Protein AF-A0A2U1NAR9-F1 (afdb_monomer_lite)

Secondary structure (DSSP, 8-state):
-HHHHHHHHHHHHHHHHHHHHHHHHHHHHHHHHHHHHHHHHHS--HHHHHHHHHHHHTS-HHHHHHHHHHHHT-TTSBHHHHHHHHHTTSTTHHHHHHHHHHTTSSEE-TTSBEE--HHHHHHHHHHHHHHHHS-HHHHHHHHHHHHHHHHHHGGGSSSSSS---

Organism: Artemisia annua (NCBI:txid35608)

Structure (mmCIF, N/CA/C/O backbone):
data_AF-A0A2U1NAR9-F1
#
_entry.id   AF-A0A2U1NAR9-F1
#
loop_
_atom_site.group_PDB
_atom_site.id
_atom_site.type_symbol
_atom_site.label_atom_id
_atom_site.label_alt_id
_atom_site.label_comp_id
_atom_site.label_asym_id
_atom_site.label_entity_id
_atom_site.label_seq_id
_atom_site.pdbx_PDB_ins_code
_atom_site.Cartn_x
_atom_site.Cartn_y
_atom_site.Cartn_z
_atom_site.occupancy
_atom_site.B_iso_or_equiv
_atom_site.auth_seq_id
_atom_site.auth_comp_id
_atom_site.auth_asym_id
_atom_site.auth_atom_id
_atom_site.pdbx_PDB_model_num
ATOM 1 N N . MET A 1 1 ? -52.586 37.042 33.977 1.00 60.81 1 MET A N 1
ATOM 2 C CA . MET A 1 1 ? -51.431 37.154 33.054 1.00 60.81 1 MET A CA 1
ATOM 3 C C . MET A 1 1 ? -50.244 36.286 33.480 1.00 60.81 1 MET A C 1
ATOM 5 O O . MET A 1 1 ? -49.633 35.684 32.610 1.00 60.81 1 MET A O 1
ATOM 9 N N . GLU A 1 2 ? -49.946 36.134 34.773 1.00 58.62 2 GLU A N 1
ATOM 10 C CA . GLU A 1 2 ? -48.744 35.428 35.276 1.00 58.62 2 GLU A CA 1
ATOM 11 C C . GLU A 1 2 ? -48.665 33.923 34.955 1.00 58.62 2 GLU A C 1
ATOM 13 O O . GLU A 1 2 ? -47.594 33.418 34.624 1.00 58.62 2 GLU A O 1
ATOM 18 N N . LEU A 1 3 ? -49.800 33.212 34.931 1.00 58.91 3 LEU A N 1
ATOM 19 C CA . LEU A 1 3 ? -49.856 31.789 34.549 1.00 58.91 3 LEU A CA 1
ATOM 20 C C . LEU A 1 3 ? -49.337 31.514 33.123 1.00 58.91 3 LEU A C 1
ATOM 22 O O . LEU A 1 3 ? -48.826 30.429 32.850 1.00 58.91 3 LEU A O 1
ATOM 26 N N . SER A 1 4 ? -49.431 32.494 32.215 1.00 70.56 4 SER A N 1
ATOM 27 C CA . SER A 1 4 ? -48.919 32.371 30.844 1.00 70.56 4 SER A CA 1
ATOM 28 C C . SER A 1 4 ? -47.400 32.506 30.769 1.00 70.56 4 SER A C 1
ATOM 30 O O . SER A 1 4 ? -46.798 31.903 29.884 1.00 70.56 4 SER A O 1
ATOM 32 N N . ALA A 1 5 ? -46.787 33.297 31.652 1.00 73.31 5 ALA A N 1
ATOM 33 C CA . ALA A 1 5 ? -45.342 33.511 31.662 1.00 73.31 5 ALA A CA 1
ATOM 34 C C . ALA A 1 5 ? -44.621 32.274 32.213 1.00 73.31 5 ALA A C 1
ATOM 36 O O . ALA A 1 5 ? -43.733 31.740 31.553 1.00 73.31 5 ALA A O 1
ATOM 37 N N . ALA A 1 6 ? -45.109 31.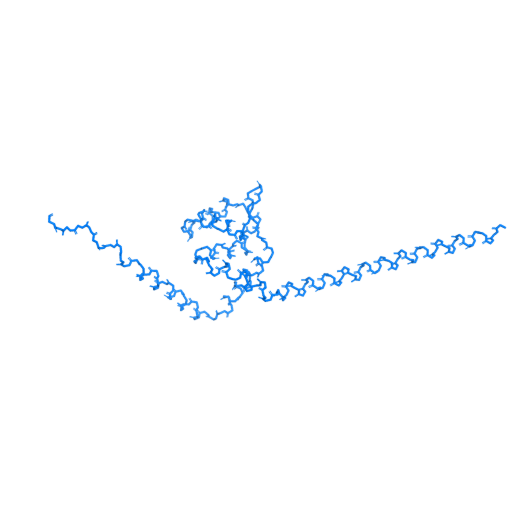734 33.334 1.00 77.06 6 ALA A N 1
ATOM 38 C CA . ALA A 1 6 ? -44.567 30.520 33.942 1.00 77.06 6 ALA A CA 1
ATOM 39 C C . ALA A 1 6 ? -44.681 29.290 33.022 1.00 77.06 6 ALA A C 1
ATOM 41 O O . ALA A 1 6 ? -43.799 28.433 33.011 1.00 77.06 6 ALA A O 1
ATOM 42 N N . LYS A 1 7 ? -45.752 29.197 32.217 1.00 80.75 7 LYS A N 1
ATOM 43 C CA . LYS A 1 7 ? -45.891 28.128 31.216 1.00 80.75 7 LYS A CA 1
ATOM 44 C C . LYS A 1 7 ? -44.852 28.264 30.101 1.00 80.75 7 LYS A C 1
ATOM 46 O O . LYS A 1 7 ? -44.199 27.286 29.763 1.00 80.75 7 LYS A O 1
ATOM 51 N N . LYS A 1 8 ? -44.634 29.487 29.612 1.00 79.88 8 LYS A N 1
ATOM 52 C CA . LYS A 1 8 ? -43.639 29.786 28.572 1.00 79.88 8 LYS A CA 1
ATOM 53 C C . LYS A 1 8 ? -42.210 29.493 29.031 1.00 79.88 8 LYS A C 1
ATOM 55 O O . LYS A 1 8 ? -41.422 28.956 28.262 1.00 79.88 8 LYS A O 1
ATOM 60 N N . GLU A 1 9 ? -41.889 29.810 30.284 1.00 82.44 9 GLU A N 1
ATOM 61 C CA . GLU A 1 9 ? -40.602 29.452 30.882 1.00 82.44 9 GLU A CA 1
ATOM 62 C C . GLU A 1 9 ? -40.447 27.938 30.991 1.00 82.44 9 GLU A C 1
ATOM 64 O O . GLU A 1 9 ? -39.428 27.399 30.567 1.00 82.44 9 GLU A O 1
ATOM 69 N N . ARG A 1 10 ? -41.468 27.232 31.491 1.00 81.25 10 ARG A N 1
ATOM 70 C CA . ARG A 1 10 ? -41.421 25.771 31.621 1.00 81.25 10 ARG A CA 1
ATOM 71 C C . ARG A 1 10 ? -41.226 25.084 30.264 1.00 81.25 10 ARG A C 1
ATOM 73 O O . ARG A 1 10 ? -40.387 24.195 30.159 1.00 81.25 10 ARG A O 1
ATOM 80 N N . ASP A 1 11 ? -41.930 25.540 29.231 1.00 86.12 11 ASP A N 1
ATOM 81 C CA . ASP A 1 11 ? -41.805 25.017 27.866 1.00 86.12 11 ASP A CA 1
ATOM 82 C C . ASP A 1 11 ? -40.408 25.300 27.277 1.00 86.12 11 ASP A C 1
ATOM 84 O O . ASP A 1 11 ? -39.816 24.441 26.624 1.00 86.12 11 ASP A O 1
ATOM 88 N N . PHE A 1 12 ? -39.824 26.469 27.571 1.00 84.19 12 PHE A N 1
ATOM 89 C CA . PHE A 1 12 ? -38.448 26.803 27.190 1.00 84.19 12 PHE A CA 1
ATOM 90 C C . PHE A 1 12 ? -37.404 25.917 27.889 1.00 84.19 12 PHE A C 1
ATOM 92 O O . PHE A 1 12 ? -36.424 25.505 27.266 1.00 84.19 12 PHE A O 1
ATOM 99 N N . TYR A 1 13 ? -37.612 25.592 29.168 1.00 75.50 13 TYR A N 1
ATOM 100 C CA . TYR A 1 13 ? -36.753 24.659 29.902 1.00 75.50 13 TYR A CA 1
ATOM 101 C C . TYR A 1 13 ? -36.859 23.231 29.358 1.00 75.50 13 TYR A C 1
ATOM 103 O O . TYR A 1 13 ? -35.829 22.593 29.148 1.00 75.50 13 TYR A O 1
ATOM 111 N N . LEU A 1 14 ? -38.070 22.747 29.072 1.00 79.88 14 LEU A N 1
ATOM 112 C CA . LEU A 1 14 ? -38.286 21.413 28.501 1.00 79.88 14 LEU A CA 1
ATOM 113 C C . LEU A 1 14 ? -37.628 21.272 27.120 1.00 79.88 14 LEU A C 1
ATOM 115 O O . LEU A 1 14 ? -36.905 20.307 26.888 1.00 79.88 14 LEU A O 1
ATOM 119 N N . ALA A 1 15 ? 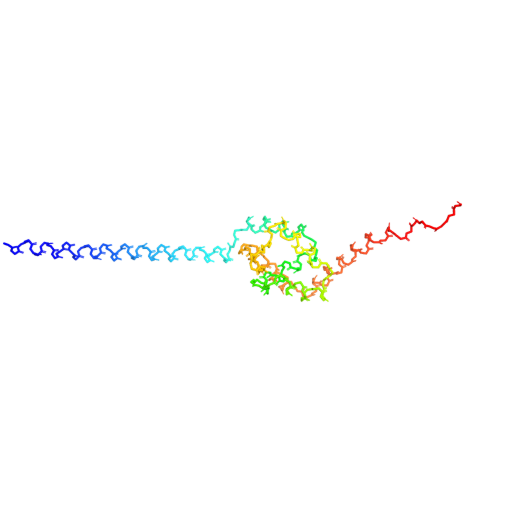-37.753 22.281 26.252 1.00 82.38 15 ALA A N 1
ATOM 120 C CA . ALA A 1 15 ? -37.112 22.274 24.934 1.00 82.38 15 ALA A CA 1
ATOM 121 C C . ALA A 1 15 ? -35.572 22.203 25.004 1.00 82.38 15 ALA A C 1
ATOM 123 O O . ALA A 1 15 ? -34.934 21.561 24.167 1.00 82.38 15 ALA A O 1
ATOM 124 N N . LYS A 1 16 ? -34.957 22.834 26.015 1.00 76.12 16 LYS A N 1
ATOM 125 C CA . LYS A 1 16 ? -33.505 22.746 26.245 1.00 76.12 16 LYS A CA 1
ATOM 126 C C . LYS A 1 16 ? -33.069 21.366 26.728 1.00 76.12 16 LYS A C 1
ATOM 128 O O . LYS A 1 16 ? -32.009 20.895 26.318 1.00 76.12 16 LYS A O 1
ATOM 133 N N . VAL A 1 17 ? -33.863 20.728 27.589 1.00 79.38 17 VAL A N 1
ATOM 134 C CA . VAL A 1 17 ? -33.595 19.362 28.064 1.00 79.38 17 VAL A CA 1
ATOM 135 C C . VAL A 1 17 ? -33.686 18.376 26.900 1.00 79.38 17 VAL A C 1
ATOM 137 O O . VAL A 1 17 ? -32.755 17.595 26.709 1.00 79.38 17 VAL A O 1
ATOM 140 N N . ASP A 1 18 ? -34.714 18.487 26.057 1.00 81.88 18 ASP A N 1
ATOM 141 C CA . ASP A 1 18 ? -34.871 17.645 24.865 1.00 81.88 18 ASP A CA 1
ATOM 142 C C . ASP A 1 18 ? -33.713 17.823 23.871 1.00 81.88 18 ASP A C 1
ATOM 144 O O . ASP A 1 18 ? -33.175 16.839 23.359 1.00 81.88 18 ASP A O 1
ATOM 148 N N . GLN A 1 19 ? -33.255 19.061 23.641 1.00 75.94 19 GLN A N 1
ATOM 149 C CA . GLN A 1 19 ? -32.054 19.319 22.837 1.00 75.94 19 GLN A CA 1
ATOM 150 C C . GLN A 1 19 ? -30.801 18.677 23.439 1.00 75.94 19 GLN A C 1
ATOM 152 O O . GLN A 1 19 ? -30.008 18.075 22.714 1.00 75.94 19 GLN A O 1
ATOM 157 N N . SER A 1 20 ? -30.613 18.789 24.756 1.00 75.12 20 SER A N 1
ATOM 158 C CA . SER A 1 20 ? -29.455 18.214 25.445 1.00 75.12 20 SER A CA 1
ATOM 159 C C . SER A 1 20 ? -29.468 16.680 25.394 1.00 75.12 20 SER A C 1
ATOM 161 O O . SER A 1 20 ? -28.442 16.055 25.125 1.00 75.12 20 SER A O 1
ATOM 163 N N . GLN A 1 21 ? -30.642 16.063 25.538 1.00 79.56 21 GLN A N 1
ATOM 164 C CA . GLN A 1 21 ? -30.823 14.615 25.450 1.00 79.56 21 GLN A CA 1
ATOM 165 C C . GLN A 1 21 ? -30.641 14.086 24.019 1.00 79.56 21 GLN A C 1
ATOM 167 O O . GLN A 1 21 ? -30.027 13.031 23.815 1.00 79.56 21 GLN A O 1
ATOM 172 N N . ALA A 1 22 ? -31.092 14.843 23.014 1.00 75.06 22 ALA A N 1
ATOM 173 C CA . ALA A 1 22 ? -30.830 14.546 21.609 1.00 75.06 22 ALA A CA 1
ATOM 174 C C . ALA A 1 22 ? -29.328 14.618 21.279 1.00 75.06 22 ALA A C 1
ATOM 176 O O . ALA A 1 22 ? -28.814 13.724 20.606 1.00 75.06 22 ALA A O 1
ATOM 177 N N . LEU A 1 23 ? -28.613 15.626 21.795 1.00 70.12 23 LEU A N 1
ATOM 178 C CA . LEU A 1 23 ? -27.157 15.755 21.644 1.00 70.12 23 LEU A CA 1
ATOM 179 C C . LEU A 1 23 ? -26.407 14.582 22.293 1.00 70.12 23 LEU A C 1
ATOM 181 O O . LEU A 1 23 ? -25.539 13.990 21.653 1.00 70.12 23 LEU A O 1
ATOM 185 N N . CYS A 1 24 ? -26.787 14.185 23.510 1.00 71.69 24 CYS A N 1
ATOM 186 C CA . CYS A 1 24 ? -26.190 13.038 24.205 1.00 71.69 24 CYS A CA 1
ATOM 187 C C . CYS A 1 24 ? -26.380 11.725 23.412 1.00 71.69 24 CYS A C 1
ATOM 189 O O . CYS A 1 24 ? -25.453 10.936 23.240 1.00 71.69 24 CYS A O 1
ATOM 191 N N . SER A 1 25 ? -27.561 11.544 22.810 1.00 74.62 25 SER A N 1
ATOM 192 C CA . SER A 1 25 ? -27.891 10.374 21.976 1.00 74.62 25 SER A CA 1
ATOM 193 C C . SER A 1 25 ? -27.156 10.340 20.624 1.00 74.62 25 SER A C 1
ATOM 195 O O . SER A 1 25 ? -27.084 9.292 19.968 1.00 74.62 25 SER A O 1
ATOM 197 N N . ILE A 1 26 ? -26.668 11.486 20.141 1.00 72.25 26 ILE A N 1
ATOM 198 C CA . ILE A 1 26 ? -25.822 11.576 18.941 1.00 72.25 26 ILE A CA 1
ATOM 199 C C . ILE A 1 26 ? -24.376 11.222 19.306 1.00 72.25 26 ILE A C 1
ATOM 201 O O . ILE A 1 26 ? -23.764 10.425 18.596 1.00 72.25 26 ILE A O 1
ATOM 205 N N . ASP A 1 27 ? -23.877 11.729 20.434 1.00 76.31 27 ASP A N 1
ATOM 206 C CA . ASP A 1 27 ? -22.530 11.446 20.946 1.00 76.31 27 ASP A CA 1
ATOM 207 C C . ASP A 1 27 ? -22.336 9.952 21.267 1.00 76.31 27 ASP A C 1
ATOM 209 O O . ASP A 1 27 ? -21.355 9.343 20.842 1.00 76.31 27 ASP A O 1
ATOM 213 N N . GLU A 1 28 ? -23.315 9.298 21.902 1.00 78.19 28 GLU A N 1
ATOM 214 C CA . GLU A 1 28 ? -23.269 7.846 22.143 1.00 78.19 28 GLU A CA 1
ATOM 215 C C . GLU A 1 28 ? -23.252 7.025 20.847 1.00 78.19 28 GLU A C 1
ATOM 217 O O . GLU A 1 28 ? -22.512 6.043 20.728 1.00 78.19 28 GLU A O 1
ATOM 222 N N . ARG A 1 29 ? -24.034 7.432 19.839 1.00 76.81 29 ARG A N 1
ATOM 223 C CA . ARG A 1 29 ? -24.015 6.777 18.525 1.00 76.81 29 ARG A CA 1
ATOM 224 C C . ARG A 1 29 ? -22.674 6.974 17.835 1.00 76.81 29 ARG A C 1
ATOM 226 O O . ARG A 1 29 ? -22.134 5.999 17.321 1.00 76.81 29 ARG A O 1
ATOM 233 N N . GLN A 1 30 ? -22.124 8.186 17.840 1.00 79.38 30 GLN A N 1
ATOM 234 C CA . GLN A 1 30 ? -20.800 8.456 17.279 1.00 79.38 30 GLN A CA 1
ATOM 235 C C . GLN A 1 30 ? -19.724 7.617 17.969 1.00 79.38 30 GLN A C 1
ATOM 237 O O . GLN A 1 30 ? -18.962 6.940 17.284 1.00 79.38 30 GLN A O 1
ATOM 242 N N . LYS A 1 31 ? -19.719 7.562 19.304 1.00 83.06 31 LYS A N 1
ATOM 243 C CA . LYS A 1 31 ? -18.803 6.712 20.080 1.00 83.06 31 LYS A CA 1
ATOM 244 C C . LYS A 1 31 ? -18.929 5.236 19.713 1.00 83.06 31 LYS A C 1
ATOM 246 O O . LYS A 1 31 ? -17.915 4.568 19.518 1.00 83.06 31 LYS A O 1
ATOM 251 N N . LYS A 1 32 ? -20.156 4.729 19.551 1.00 83.44 32 LYS A N 1
ATOM 252 C CA . LYS A 1 32 ? -20.401 3.346 19.119 1.00 83.44 32 LYS A CA 1
ATOM 253 C C . LYS A 1 32 ? -19.867 3.084 17.709 1.00 83.44 32 LYS A C 1
ATOM 255 O O . LYS A 1 32 ? -19.207 2.073 17.500 1.00 83.44 32 LYS A O 1
ATOM 260 N N . TRP A 1 33 ? -20.102 3.991 16.761 1.00 80.81 33 TRP A N 1
ATOM 261 C CA . TRP A 1 33 ? -19.580 3.873 15.394 1.00 80.81 33 TRP A CA 1
ATOM 262 C C . TRP A 1 33 ? -18.052 3.933 15.339 1.00 80.81 33 TRP A C 1
ATOM 264 O O . TRP A 1 33 ? -17.450 3.151 14.611 1.00 80.81 33 TRP A O 1
ATOM 274 N N . VAL A 1 34 ? -17.425 4.809 16.128 1.00 76.81 34 VAL A N 1
ATOM 275 C CA . VAL A 1 34 ? -15.961 4.893 16.244 1.00 76.81 34 VAL A CA 1
ATOM 276 C C . VAL A 1 34 ? -15.394 3.598 16.825 1.00 76.81 34 VAL A C 1
ATOM 278 O O . VAL A 1 34 ? -14.483 3.022 16.240 1.00 76.81 34 VAL A O 1
ATOM 281 N N . SER A 1 35 ? -15.982 3.084 17.908 1.00 76.06 35 SER A N 1
ATOM 282 C CA . SER A 1 35 ? -15.552 1.820 18.515 1.00 76.06 35 SER A CA 1
ATOM 283 C C . SER A 1 35 ? -15.689 0.637 17.554 1.00 76.06 35 SER A C 1
ATOM 285 O O . SER A 1 35 ? -14.813 -0.227 17.515 1.00 76.06 35 SER A O 1
ATOM 287 N N . GLU A 1 36 ? -16.755 0.601 16.754 1.00 75.19 36 GLU A N 1
ATOM 288 C CA . GLU A 1 36 ? -16.975 -0.476 15.791 1.00 75.19 36 GLU A CA 1
ATOM 289 C C . GLU A 1 36 ? -16.052 -0.364 14.572 1.00 75.19 36 GLU A C 1
ATOM 291 O O . GLU A 1 36 ? -15.555 -1.377 14.077 1.00 75.19 36 GLU A O 1
ATOM 296 N N . LEU A 1 37 ? -15.743 0.861 14.137 1.00 71.62 37 LEU A N 1
ATOM 297 C CA . LEU A 1 37 ? -14.718 1.126 13.132 1.00 71.62 37 LEU A CA 1
ATOM 298 C C . LEU A 1 37 ? -13.334 0.689 13.625 1.00 71.62 37 LEU A C 1
ATOM 300 O O . LEU A 1 37 ? -12.599 0.049 12.877 1.00 71.62 37 LEU A O 1
ATOM 304 N N . ASP A 1 38 ? -12.986 0.976 14.878 1.00 69.38 38 ASP A N 1
ATOM 305 C CA . ASP A 1 38 ? -11.719 0.545 15.471 1.00 69.38 38 ASP A CA 1
ATOM 306 C C . ASP A 1 38 ? -11.656 -0.978 15.624 1.00 69.38 38 ASP A C 1
ATOM 308 O O . ASP A 1 38 ? -10.619 -1.583 15.340 1.00 69.38 38 ASP A O 1
ATOM 312 N N . ARG A 1 39 ? -12.778 -1.635 15.953 1.00 72.00 39 ARG A N 1
ATOM 313 C CA . ARG A 1 39 ? -12.864 -3.102 15.944 1.00 72.00 39 ARG A CA 1
ATOM 314 C C . ARG A 1 39 ? -12.625 -3.673 14.547 1.00 72.00 39 ARG A C 1
ATOM 316 O O . ARG A 1 39 ? -11.912 -4.665 14.429 1.00 72.00 39 ARG A O 1
ATOM 323 N N . LEU A 1 40 ? -13.186 -3.055 13.506 1.00 65.62 40 LEU A N 1
ATOM 324 C CA . LEU A 1 40 ? -12.984 -3.454 12.107 1.00 65.62 40 LEU A CA 1
ATOM 325 C C . LEU A 1 40 ? -11.570 -3.146 11.595 1.00 65.62 40 LEU A C 1
ATOM 327 O O . LEU A 1 40 ? -11.057 -3.890 10.768 1.00 65.62 40 LEU A O 1
ATOM 331 N N . LYS A 1 41 ? -10.917 -2.087 12.081 1.00 62.59 41 LYS A N 1
ATOM 332 C CA . LYS A 1 41 ? -9.499 -1.814 11.793 1.00 62.59 41 LYS A CA 1
ATOM 333 C C . LYS A 1 41 ? -8.580 -2.834 12.461 1.00 62.59 41 LYS A C 1
ATOM 335 O O . LYS A 1 41 ? -7.561 -3.201 11.885 1.00 62.59 41 LYS A O 1
ATOM 340 N N . LEU A 1 42 ? -8.936 -3.280 13.668 1.00 61.34 42 LEU A N 1
ATOM 341 C CA . LEU A 1 42 ? -8.175 -4.274 14.423 1.00 61.34 42 LEU A CA 1
ATOM 342 C C . LEU A 1 42 ? -8.380 -5.693 13.874 1.00 61.34 42 LEU A C 1
ATOM 344 O O . LEU A 1 42 ? -7.423 -6.453 13.766 1.00 61.34 42 LEU A O 1
ATOM 348 N N . HIS A 1 43 ? -9.616 -6.026 13.502 1.00 61.97 43 HIS A N 1
ATOM 349 C CA . HIS A 1 43 ? -10.012 -7.304 12.916 1.00 61.97 43 HIS A CA 1
ATOM 350 C C . HIS A 1 43 ? -10.722 -7.049 11.583 1.00 61.97 43 HIS A C 1
ATOM 352 O O . HIS A 1 43 ? -11.954 -7.152 11.502 1.00 61.97 43 HIS A O 1
ATOM 358 N N . PRO A 1 44 ? -9.972 -6.671 10.533 1.00 65.31 44 PRO A N 1
ATOM 359 C CA . PRO A 1 44 ? -10.556 -6.523 9.214 1.00 65.31 44 PRO A CA 1
ATOM 360 C C . PRO A 1 44 ? -11.165 -7.858 8.802 1.00 65.31 44 PRO A C 1
ATOM 362 O O . PRO A 1 44 ? -10.571 -8.913 9.011 1.00 65.31 44 PRO A O 1
ATOM 365 N N . ASN A 1 45 ? -12.377 -7.804 8.251 1.00 71.38 45 ASN A N 1
ATOM 366 C CA . ASN A 1 45 ? -13.132 -8.994 7.876 1.00 71.38 45 ASN A CA 1
ATOM 367 C C . ASN A 1 45 ? -12.254 -9.929 7.032 1.00 71.38 45 ASN A C 1
ATOM 369 O O . ASN A 1 45 ? -11.830 -9.559 5.934 1.00 71.38 45 ASN A O 1
ATOM 373 N N . GLU A 1 46 ? -12.004 -11.135 7.542 1.00 72.50 46 GLU A N 1
ATOM 374 C CA . GLU A 1 46 ? -11.094 -12.107 6.930 1.00 72.50 46 GLU A CA 1
ATOM 375 C C . GLU A 1 46 ? -11.467 -12.423 5.479 1.00 72.50 46 GLU A C 1
ATOM 377 O O . GLU A 1 46 ? -10.585 -12.638 4.654 1.00 72.50 46 GLU A O 1
ATOM 382 N N . LYS A 1 47 ? -12.761 -12.371 5.131 1.00 75.94 47 LYS A N 1
ATOM 383 C CA . LYS A 1 47 ? -13.233 -12.569 3.752 1.00 75.94 47 LYS A CA 1
ATOM 384 C C . LYS A 1 47 ? -12.814 -11.438 2.815 1.00 75.94 47 LYS A C 1
ATOM 386 O O . LYS A 1 47 ? -12.551 -11.673 1.645 1.00 75.94 47 LYS A O 1
ATOM 391 N N . ILE A 1 48 ? -12.780 -10.202 3.308 1.00 77.81 48 ILE A N 1
ATOM 392 C CA . ILE A 1 48 ? -12.346 -9.047 2.509 1.00 77.81 48 ILE A CA 1
ATOM 393 C C . ILE A 1 48 ? -10.829 -9.101 2.344 1.00 77.81 48 ILE A C 1
ATOM 395 O O . ILE A 1 48 ? -10.319 -8.915 1.243 1.00 77.81 48 ILE A O 1
ATOM 399 N N . GLN A 1 49 ? -10.115 -9.418 3.424 1.00 77.88 49 GLN A N 1
ATOM 400 C CA . GLN A 1 49 ? -8.666 -9.587 3.392 1.00 77.88 49 GLN A CA 1
ATOM 401 C C . GLN A 1 49 ? -8.242 -10.730 2.465 1.00 77.88 49 GLN A C 1
ATOM 403 O O . GLN A 1 49 ? -7.293 -10.564 1.710 1.00 77.88 49 GLN A O 1
ATOM 408 N N . SER A 1 50 ? -8.961 -11.856 2.451 1.00 79.75 50 SER A N 1
ATOM 409 C CA . SER A 1 50 ? -8.640 -12.975 1.561 1.00 79.75 50 SER A CA 1
ATOM 410 C C . SER A 1 50 ? -8.838 -12.626 0.086 1.00 79.75 50 SER A C 1
ATOM 412 O O . SER A 1 50 ? -7.982 -12.952 -0.730 1.00 79.75 50 SER A O 1
ATOM 414 N N . VAL A 1 51 ? -9.907 -11.902 -0.262 1.00 85.19 51 VAL A N 1
ATOM 415 C CA . VAL A 1 51 ? -10.131 -11.432 -1.639 1.00 85.19 51 VAL A CA 1
ATOM 416 C C . VAL A 1 51 ? -9.054 -10.436 -2.069 1.00 85.19 51 VAL A C 1
ATOM 418 O O . VAL A 1 51 ? -8.530 -10.544 -3.174 1.00 85.19 51 VAL A O 1
ATOM 421 N N . LEU A 1 52 ? -8.679 -9.493 -1.201 1.00 85.38 52 LEU A N 1
ATOM 422 C CA . LEU A 1 52 ? -7.599 -8.548 -1.499 1.00 85.38 52 LEU A CA 1
ATOM 423 C C . LEU A 1 52 ? -6.244 -9.259 -1.630 1.00 85.38 52 LEU A C 1
ATOM 425 O O . LEU A 1 52 ? -5.452 -8.909 -2.506 1.00 85.38 52 LEU A O 1
ATOM 429 N N . ARG A 1 53 ? -6.004 -10.297 -0.818 1.00 86.06 53 ARG A N 1
ATOM 430 C CA . ARG A 1 53 ? -4.781 -11.104 -0.871 1.00 86.06 53 ARG A CA 1
ATOM 431 C C . ARG A 1 53 ? -4.646 -11.842 -2.199 1.00 86.06 53 ARG A C 1
ATOM 433 O O . ARG A 1 53 ? -3.550 -11.872 -2.734 1.00 86.06 53 ARG A O 1
ATOM 440 N N . LEU A 1 54 ? -5.738 -12.315 -2.806 1.00 86.94 54 LEU A N 1
ATOM 441 C CA . LEU A 1 54 ? -5.692 -12.895 -4.158 1.00 86.94 54 LEU A CA 1
ATOM 442 C C . LEU A 1 54 ? -5.179 -11.895 -5.205 1.00 86.94 54 LEU A C 1
ATOM 444 O O . LEU A 1 54 ? -4.394 -12.260 -6.079 1.00 86.94 54 LEU A O 1
ATOM 448 N N . SER A 1 55 ? -5.586 -10.626 -5.108 1.00 86.69 55 SER A N 1
ATOM 449 C CA . SER A 1 55 ? -5.086 -9.570 -5.997 1.00 86.69 55 SER A CA 1
ATOM 450 C C . SER A 1 55 ? -3.596 -9.294 -5.790 1.00 86.69 55 SER A C 1
ATOM 452 O O . SER A 1 55 ? -2.910 -8.956 -6.753 1.00 86.69 55 SER A O 1
ATOM 454 N N . TYR A 1 56 ? -3.101 -9.455 -4.560 1.00 88.81 56 TYR A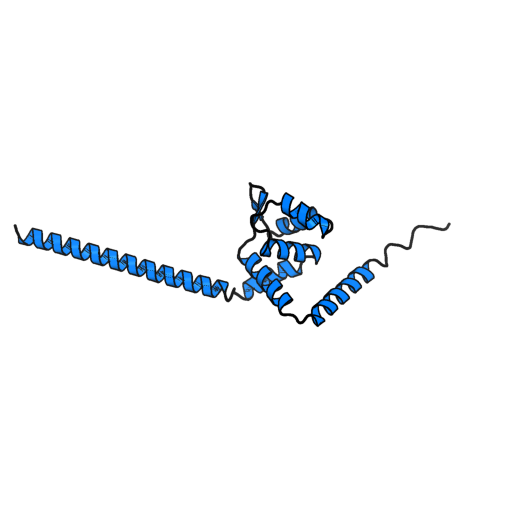 N 1
ATOM 455 C CA . TYR A 1 56 ? -1.683 -9.342 -4.216 1.00 88.81 56 TYR A CA 1
ATOM 456 C C . TYR A 1 56 ? -0.863 -10.557 -4.672 1.00 88.81 56 TYR A C 1
ATOM 458 O O . TYR A 1 56 ? 0.201 -10.394 -5.264 1.00 88.81 56 TYR A O 1
ATOM 466 N N . ASP A 1 57 ? -1.366 -11.771 -4.461 1.00 87.75 57 ASP A N 1
ATOM 467 C CA . ASP A 1 57 ? -0.699 -13.018 -4.849 1.00 87.75 57 ASP A CA 1
ATOM 468 C C . ASP A 1 57 ? -0.594 -13.156 -6.380 1.00 87.75 57 ASP A C 1
ATOM 470 O O . ASP A 1 57 ? 0.304 -13.820 -6.890 1.00 87.75 57 ASP A O 1
ATOM 474 N N . ALA A 1 58 ? -1.476 -12.485 -7.129 1.00 89.31 58 ALA A N 1
ATOM 475 C CA . ALA A 1 58 ? -1.420 -12.396 -8.588 1.00 89.31 58 ALA A CA 1
ATOM 476 C C . ALA A 1 58 ? -0.357 -11.412 -9.127 1.00 89.31 58 ALA A C 1
ATOM 478 O O . ALA A 1 58 ? -0.206 -11.287 -10.347 1.00 89.31 58 ALA A O 1
ATOM 479 N N . LEU A 1 59 ? 0.332 -10.666 -8.259 1.00 89.56 59 LEU A N 1
ATOM 480 C CA . LEU A 1 59 ? 1.429 -9.773 -8.637 1.00 89.56 59 LEU A CA 1
ATOM 481 C C . LEU A 1 59 ? 2.757 -10.532 -8.701 1.00 89.56 59 LEU A C 1
ATOM 483 O O . LEU A 1 59 ? 2.974 -11.511 -7.993 1.00 89.56 59 LEU A O 1
ATOM 487 N N . ASN A 1 60 ? 3.689 -10.038 -9.518 1.00 86.88 60 ASN A N 1
ATOM 488 C CA . ASN A 1 60 ? 5.062 -10.540 -9.477 1.00 86.88 60 ASN A CA 1
ATOM 489 C C . ASN A 1 60 ? 5.813 -10.002 -8.241 1.00 86.88 60 ASN A C 1
ATOM 491 O O . ASN A 1 60 ? 5.421 -8.996 -7.652 1.00 86.88 60 ASN A O 1
ATOM 495 N N . LEU A 1 61 ? 6.936 -10.629 -7.881 1.00 84.31 61 LEU A N 1
ATOM 496 C CA . LEU A 1 61 ? 7.724 -10.253 -6.695 1.00 84.31 61 LEU A CA 1
ATOM 497 C C . LEU A 1 61 ? 8.139 -8.771 -6.676 1.00 84.31 61 LEU A C 1
ATOM 499 O O . LEU A 1 61 ? 8.143 -8.139 -5.624 1.00 84.31 61 LEU A O 1
ATOM 503 N N . HIS A 1 62 ? 8.464 -8.192 -7.834 1.00 84.00 62 HIS A N 1
ATOM 504 C CA . HIS A 1 62 ? 8.851 -6.782 -7.921 1.00 84.00 62 HIS A CA 1
ATOM 505 C C . HIS A 1 62 ? 7.663 -5.845 -7.659 1.00 84.00 62 HIS A C 1
ATOM 507 O O . HIS A 1 62 ? 7.796 -4.875 -6.919 1.00 84.00 62 HIS A O 1
ATOM 513 N N . GLN A 1 63 ? 6.492 -6.150 -8.217 1.00 87.88 63 GLN A N 1
ATOM 514 C CA . GLN A 1 63 ? 5.242 -5.418 -8.004 1.00 87.88 63 GLN A CA 1
ATOM 515 C C . GLN A 1 63 ? 4.764 -5.537 -6.560 1.00 87.88 63 GLN A C 1
ATOM 517 O O . GLN A 1 63 ? 4.311 -4.548 -5.990 1.00 87.88 63 GLN A O 1
ATOM 522 N N . GLN A 1 64 ? 4.896 -6.725 -5.963 1.00 89.62 64 GLN A N 1
ATOM 523 C CA . GLN A 1 64 ? 4.596 -6.960 -4.554 1.00 89.62 64 GLN A CA 1
ATOM 524 C C . GLN A 1 64 ? 5.457 -6.068 -3.661 1.00 89.62 64 GLN A C 1
ATOM 526 O O . GLN A 1 64 ? 4.908 -5.337 -2.842 1.00 89.62 64 GLN A O 1
ATOM 531 N N . ASN A 1 65 ? 6.776 -6.057 -3.869 1.00 86.31 65 ASN A N 1
ATOM 532 C CA . ASN A 1 65 ? 7.687 -5.210 -3.097 1.00 86.31 65 ASN A CA 1
ATOM 533 C C . ASN A 1 65 ? 7.345 -3.720 -3.248 1.00 86.31 65 ASN A C 1
ATOM 535 O O . ASN A 1 65 ? 7.189 -3.032 -2.245 1.00 86.31 65 ASN A O 1
ATOM 539 N N . ILE A 1 66 ? 7.119 -3.245 -4.481 1.00 88.19 66 ILE A N 1
ATOM 540 C CA . ILE A 1 66 ? 6.735 -1.846 -4.738 1.00 88.19 66 ILE A CA 1
ATOM 541 C C . ILE A 1 66 ? 5.426 -1.493 -4.018 1.00 88.19 66 ILE A C 1
ATOM 543 O O . ILE A 1 66 ? 5.324 -0.424 -3.420 1.00 88.19 66 ILE A O 1
ATOM 547 N N . LEU A 1 67 ? 4.425 -2.378 -4.037 1.00 90.38 67 LEU A N 1
ATOM 548 C CA . LEU A 1 67 ? 3.165 -2.144 -3.332 1.00 90.38 67 LEU A CA 1
ATOM 549 C C . LEU A 1 67 ? 3.382 -2.020 -1.817 1.00 90.38 67 LEU A C 1
ATOM 551 O O . LEU A 1 67 ? 2.809 -1.125 -1.194 1.00 90.38 67 LEU A O 1
ATOM 555 N N . LEU A 1 68 ? 4.202 -2.896 -1.228 1.00 89.62 68 LEU A N 1
ATOM 556 C CA . LEU A 1 68 ? 4.513 -2.863 0.203 1.00 89.62 68 LEU A CA 1
ATOM 557 C C . LEU A 1 68 ? 5.275 -1.586 0.590 1.00 89.62 68 LEU A C 1
ATOM 559 O O . LEU A 1 68 ? 4.922 -0.951 1.588 1.00 89.62 68 LEU A O 1
ATOM 563 N N . ASP A 1 69 ? 6.254 -1.175 -0.218 1.00 87.06 69 ASP A N 1
ATOM 564 C CA . ASP A 1 69 ? 7.023 0.058 -0.018 1.00 87.06 69 ASP A CA 1
ATOM 565 C C . ASP A 1 69 ? 6.115 1.295 -0.082 1.00 87.06 69 ASP A C 1
ATOM 567 O O . ASP A 1 69 ? 6.164 2.160 0.799 1.00 87.06 69 ASP A O 1
ATOM 571 N N . ILE A 1 70 ? 5.215 1.354 -1.072 1.00 88.31 70 ILE A N 1
ATOM 572 C CA . ILE A 1 70 ? 4.234 2.440 -1.194 1.00 88.31 70 ILE A CA 1
ATOM 573 C C . ILE A 1 70 ? 3.295 2.455 0.011 1.00 88.31 70 ILE A C 1
ATOM 575 O O . ILE A 1 70 ? 3.107 3.507 0.615 1.00 88.31 70 ILE A O 1
ATOM 579 N N . ALA A 1 71 ? 2.739 1.305 0.400 1.00 88.56 71 ALA A N 1
ATOM 580 C CA . ALA A 1 71 ? 1.788 1.209 1.508 1.00 88.56 71 ALA A CA 1
ATOM 581 C C . ALA A 1 71 ? 2.372 1.672 2.854 1.00 88.56 71 ALA A C 1
ATOM 583 O O . ALA A 1 71 ? 1.637 2.174 3.720 1.00 88.56 71 ALA A O 1
ATOM 584 N N . CYS A 1 72 ? 3.679 1.465 3.040 1.00 83.62 72 CYS A N 1
ATOM 585 C CA . CYS A 1 72 ? 4.376 1.740 4.290 1.00 83.62 72 CYS A CA 1
ATOM 586 C C . CYS A 1 72 ? 4.971 3.146 4.356 1.00 83.62 72 CYS A C 1
ATOM 588 O O . CYS A 1 72 ? 4.852 3.780 5.406 1.00 83.62 72 CYS A O 1
ATOM 590 N N . VAL A 1 73 ? 5.613 3.608 3.279 1.00 83.81 73 VAL A N 1
ATOM 591 C CA . VAL A 1 73 ? 6.498 4.784 3.309 1.00 83.81 73 VAL A CA 1
ATOM 592 C C . VAL A 1 73 ? 6.036 5.890 2.367 1.00 83.81 73 VAL A C 1
ATOM 594 O O . VAL A 1 73 ? 6.061 7.050 2.757 1.00 83.81 73 VAL A O 1
ATOM 597 N N . PHE A 1 74 ? 5.591 5.554 1.155 1.00 84.69 74 PHE A N 1
ATOM 598 C CA . PHE A 1 74 ? 5.429 6.543 0.080 1.00 84.69 74 PHE A CA 1
ATOM 599 C C . PHE A 1 74 ? 3.986 7.009 -0.177 1.00 84.69 74 PHE A C 1
ATOM 601 O O . PHE A 1 74 ? 3.686 7.542 -1.246 1.00 84.69 74 PHE A O 1
ATOM 608 N N . ILE A 1 75 ? 3.063 6.822 0.770 1.00 88.44 75 ILE A N 1
ATOM 609 C CA . ILE A 1 75 ? 1.707 7.376 0.628 1.00 88.44 75 ILE A CA 1
ATOM 610 C C . ILE A 1 75 ? 1.754 8.900 0.729 1.00 88.44 75 ILE A C 1
ATOM 612 O O . ILE A 1 75 ? 2.273 9.444 1.697 1.00 88.44 75 ILE A O 1
ATOM 616 N N . GLY A 1 76 ? 1.146 9.578 -0.245 1.00 87.12 76 GLY A N 1
ATOM 617 C CA . GLY A 1 76 ? 1.114 11.036 -0.344 1.00 87.12 76 GLY A CA 1
ATOM 618 C C . GLY A 1 76 ? 2.324 11.633 -1.061 1.00 87.12 76 GLY A C 1
ATOM 619 O O . GLY A 1 76 ? 2.297 12.812 -1.405 1.00 87.12 76 GLY A O 1
ATOM 620 N N . GLU A 1 77 ? 3.345 10.826 -1.348 1.00 91.25 77 GLU A N 1
ATOM 621 C CA . GLU A 1 77 ? 4.544 11.272 -2.050 1.00 91.25 77 GLU A CA 1
ATOM 622 C C . GLU A 1 77 ? 4.308 11.412 -3.553 1.00 91.25 77 GLU A C 1
ATOM 624 O O . GLU A 1 77 ? 3.437 10.762 -4.142 1.00 91.25 77 GLU A O 1
ATOM 629 N N . ASN A 1 78 ? 5.101 12.272 -4.193 1.00 91.56 78 ASN A N 1
ATOM 630 C CA . ASN A 1 78 ? 5.036 12.467 -5.636 1.00 91.56 78 ASN A CA 1
ATOM 631 C C . ASN A 1 78 ? 5.515 11.207 -6.380 1.00 91.56 78 ASN A C 1
ATOM 633 O O . ASN A 1 78 ? 6.573 10.657 -6.081 1.00 91.56 78 ASN A O 1
ATOM 637 N N . ARG A 1 79 ? 4.757 10.778 -7.390 1.00 89.69 79 ARG A N 1
ATOM 638 C CA . ARG A 1 79 ? 5.054 9.601 -8.215 1.00 89.69 79 ARG A CA 1
ATOM 639 C C . ARG A 1 79 ? 6.482 9.593 -8.764 1.00 89.69 79 ARG A C 1
ATOM 641 O O . ARG A 1 79 ? 7.160 8.576 -8.656 1.00 89.69 79 ARG A O 1
ATOM 648 N N . ASP A 1 80 ? 6.929 10.692 -9.362 1.00 89.44 80 ASP A N 1
ATOM 649 C CA . ASP A 1 80 ? 8.223 10.742 -10.049 1.00 89.44 80 ASP A CA 1
ATOM 650 C C . ASP A 1 80 ? 9.380 10.718 -9.043 1.00 89.44 80 ASP A C 1
ATOM 652 O O . ASP A 1 80 ? 10.406 10.082 -9.287 1.00 89.44 80 ASP A O 1
ATOM 656 N N . PHE A 1 81 ? 9.175 11.311 -7.861 1.00 88.50 81 PHE A N 1
ATOM 657 C CA . PHE A 1 81 ? 10.090 11.165 -6.730 1.00 88.50 81 PHE A CA 1
ATOM 658 C C . PHE A 1 81 ? 10.217 9.698 -6.301 1.00 88.50 81 PHE A C 1
ATOM 660 O O . PHE A 1 81 ? 11.326 9.174 -6.208 1.00 88.50 81 PHE A O 1
ATOM 667 N N . VAL A 1 82 ? 9.097 8.999 -6.119 1.00 86.88 82 VAL A N 1
ATOM 668 C CA . VAL A 1 82 ? 9.105 7.581 -5.726 1.00 86.88 82 VAL A CA 1
ATOM 669 C C . VAL A 1 82 ? 9.768 6.707 -6.789 1.00 86.88 82 VAL A C 1
ATOM 671 O O . VAL A 1 82 ? 10.551 5.823 -6.443 1.00 86.88 82 VAL A O 1
ATOM 674 N N . ILE A 1 83 ? 9.527 6.981 -8.075 1.00 87.06 83 ILE A N 1
ATOM 675 C CA . ILE A 1 83 ? 10.227 6.302 -9.171 1.00 87.06 83 ILE A CA 1
ATOM 676 C C . ILE A 1 83 ? 11.731 6.526 -9.043 1.00 87.06 83 ILE A C 1
ATOM 678 O O . ILE A 1 83 ? 12.463 5.547 -9.014 1.00 87.06 83 ILE A O 1
ATOM 682 N N . SER A 1 84 ? 12.195 7.769 -8.879 1.00 86.56 84 SER A N 1
ATOM 683 C CA . SER A 1 84 ? 13.633 8.065 -8.768 1.00 86.56 84 SER A CA 1
ATOM 684 C C . SER A 1 84 ? 14.327 7.352 -7.601 1.00 86.56 84 SER A C 1
ATOM 686 O O . SER A 1 84 ? 15.479 6.943 -7.728 1.00 86.56 84 SER A O 1
ATOM 688 N N . ILE A 1 85 ? 13.626 7.162 -6.479 1.00 84.50 85 ILE A N 1
ATOM 689 C CA . ILE A 1 85 ? 14.161 6.465 -5.306 1.00 84.50 85 ILE A CA 1
ATOM 690 C C . ILE A 1 85 ? 14.217 4.954 -5.552 1.00 84.50 85 ILE A C 1
ATOM 692 O O . ILE A 1 85 ? 15.199 4.301 -5.200 1.00 84.50 85 ILE A O 1
ATOM 696 N N . LEU A 1 86 ? 13.169 4.390 -6.157 1.00 79.75 86 LEU A N 1
ATOM 697 C CA . LEU A 1 86 ? 13.054 2.949 -6.372 1.00 79.75 86 LEU A CA 1
ATOM 698 C C . LEU A 1 86 ? 13.837 2.454 -7.597 1.00 79.75 86 LEU A C 1
ATOM 700 O O . LEU A 1 86 ? 14.211 1.283 -7.621 1.00 79.75 86 LEU A O 1
ATOM 704 N N . ASP A 1 87 ? 14.111 3.308 -8.587 1.00 75.50 87 ASP A N 1
ATOM 705 C CA . ASP A 1 87 ? 14.838 2.952 -9.820 1.00 75.50 87 ASP A CA 1
ATOM 706 C C . ASP A 1 87 ? 16.282 2.508 -9.526 1.00 75.50 87 ASP A C 1
ATOM 708 O O . ASP A 1 87 ? 16.833 1.648 -10.208 1.00 75.50 87 ASP A O 1
ATOM 712 N N . GLY A 1 88 ? 16.872 3.001 -8.428 1.00 65.75 88 GLY A N 1
ATOM 713 C CA . GLY A 1 88 ? 18.176 2.538 -7.942 1.00 65.75 88 GLY A CA 1
ATOM 714 C C . GLY A 1 88 ? 18.186 1.100 -7.401 1.00 65.75 88 GLY A C 1
ATOM 715 O O . GLY A 1 88 ? 19.256 0.505 -7.278 1.00 65.75 88 GLY A O 1
ATOM 716 N N . CYS A 1 89 ? 17.017 0.533 -7.086 1.00 61.91 89 CYS A N 1
ATOM 717 C CA . CYS A 1 89 ? 16.869 -0.786 -6.460 1.00 61.91 89 CYS A CA 1
ATOM 718 C C . CYS A 1 89 ? 16.114 -1.796 -7.340 1.00 61.91 89 CYS A C 1
ATOM 720 O O . CYS A 1 89 ? 16.386 -2.995 -7.259 1.00 61.91 89 CYS A O 1
ATOM 722 N N . ASN A 1 90 ? 15.180 -1.334 -8.178 1.00 59.44 90 ASN A N 1
ATOM 723 C CA . ASN A 1 90 ? 14.250 -2.173 -8.928 1.00 59.44 90 ASN A CA 1
ATOM 724 C C . ASN A 1 90 ? 14.241 -1.798 -10.415 1.00 59.44 90 ASN A C 1
ATOM 726 O O . ASN A 1 90 ? 13.970 -0.662 -10.781 1.00 59.44 90 ASN A O 1
ATOM 730 N N . PHE A 1 91 ? 14.435 -2.780 -11.295 1.00 65.38 91 PHE A N 1
ATOM 731 C CA . PHE A 1 91 ? 14.291 -2.573 -12.736 1.00 65.38 91 PHE A CA 1
ATOM 732 C C . PHE A 1 91 ? 12.819 -2.306 -13.111 1.00 65.38 91 PHE A C 1
ATOM 734 O O . PHE A 1 91 ? 11.916 -3.019 -12.667 1.00 65.38 91 PHE A O 1
ATOM 741 N N . PHE A 1 92 ? 12.577 -1.316 -13.978 1.00 76.94 92 PHE A N 1
ATOM 742 C CA . PHE A 1 92 ? 11.261 -0.998 -14.562 1.00 76.94 92 PHE A CA 1
ATOM 743 C C . PHE A 1 92 ? 10.182 -0.568 -13.548 1.00 76.94 92 PHE A C 1
ATOM 745 O O . PHE A 1 92 ? 9.024 -0.990 -13.646 1.00 76.94 92 PHE A O 1
ATOM 752 N N . VAL A 1 93 ? 10.525 0.284 -12.575 1.00 82.38 93 VAL A N 1
ATOM 753 C CA . VAL A 1 93 ? 9.558 0.799 -11.579 1.00 82.38 93 VAL A CA 1
ATOM 754 C C . VAL A 1 93 ? 8.358 1.467 -12.244 1.00 82.38 93 VAL A C 1
ATOM 756 O O . VAL A 1 93 ? 7.223 1.184 -11.869 1.00 82.38 93 VAL A O 1
ATOM 759 N N . ASP A 1 94 ? 8.593 2.287 -13.270 1.00 86.25 94 ASP A N 1
ATOM 760 C CA . ASP A 1 94 ? 7.535 2.984 -14.011 1.00 86.25 94 ASP A CA 1
ATOM 761 C C . ASP A 1 94 ? 6.496 2.007 -14.585 1.00 86.25 94 ASP A C 1
ATOM 763 O O . ASP A 1 94 ? 5.290 2.187 -14.414 1.00 86.25 94 ASP A O 1
ATOM 767 N N . THR A 1 95 ? 6.963 0.922 -15.210 1.00 87.44 95 THR A N 1
ATOM 768 C CA . THR A 1 95 ? 6.097 -0.110 -15.791 1.00 87.44 95 THR A CA 1
ATOM 769 C C . THR A 1 95 ? 5.336 -0.870 -14.712 1.00 87.44 95 THR A C 1
ATOM 771 O O . THR A 1 95 ? 4.132 -1.082 -14.839 1.00 87.44 95 THR A O 1
ATOM 774 N N . ASN A 1 96 ? 6.010 -1.247 -13.624 1.00 87.56 96 ASN A N 1
ATOM 775 C CA . ASN A 1 96 ? 5.368 -1.955 -12.520 1.00 87.56 96 ASN A CA 1
ATOM 776 C C . ASN A 1 96 ? 4.326 -1.080 -11.808 1.00 87.56 96 ASN A C 1
ATOM 778 O O . ASN A 1 96 ? 3.252 -1.574 -11.479 1.00 87.56 96 ASN A O 1
ATOM 782 N N . MET A 1 97 ? 4.582 0.222 -11.650 1.00 88.88 97 MET A N 1
ATOM 783 C CA . MET A 1 97 ? 3.602 1.167 -11.116 1.00 88.88 97 MET A CA 1
ATOM 784 C C . MET A 1 97 ? 2.356 1.268 -11.993 1.00 88.88 97 MET A C 1
ATOM 786 O O . MET A 1 97 ? 1.251 1.265 -11.458 1.00 88.88 97 MET A O 1
ATOM 790 N N . ARG A 1 98 ? 2.498 1.306 -13.325 1.00 90.44 98 ARG A N 1
ATOM 791 C CA . ARG A 1 98 ? 1.333 1.313 -14.229 1.00 90.44 98 ARG A CA 1
ATOM 792 C C . ARG A 1 98 ? 0.459 0.078 -14.028 1.00 90.44 98 ARG A C 1
ATOM 794 O O . ARG A 1 98 ? -0.743 0.221 -13.869 1.00 90.44 98 ARG A O 1
ATOM 801 N N . VAL A 1 99 ? 1.060 -1.107 -13.907 1.00 91.31 99 VAL A N 1
ATOM 802 C CA . VAL A 1 99 ? 0.309 -2.348 -13.637 1.00 91.31 99 VAL A CA 1
ATOM 803 C C . VAL A 1 99 ? -0.448 -2.280 -12.305 1.00 91.31 99 VAL A C 1
ATOM 805 O O . VAL A 1 99 ? -1.575 -2.767 -12.209 1.00 91.31 99 VAL A O 1
ATOM 808 N N . LEU A 1 100 ? 0.145 -1.673 -11.272 1.00 91.38 100 LEU A N 1
ATOM 809 C CA . LEU A 1 100 ? -0.529 -1.479 -9.985 1.00 91.38 100 LEU A CA 1
ATOM 810 C C . LEU A 1 100 ? -1.712 -0.500 -10.092 1.00 91.38 100 LEU A C 1
ATOM 812 O O . LEU A 1 100 ? -2.734 -0.726 -9.441 1.00 91.38 100 LEU A O 1
ATOM 816 N N . VAL A 1 101 ? -1.597 0.544 -10.922 1.00 92.00 101 VAL A N 1
ATOM 817 C CA . VAL A 1 101 ? -2.699 1.474 -11.231 1.00 92.00 101 VAL A CA 1
ATOM 818 C C . VAL A 1 101 ? -3.806 0.764 -12.010 1.00 92.00 101 VAL A C 1
ATOM 820 O O . VAL A 1 101 ? -4.971 0.862 -11.634 1.00 92.00 101 VAL A O 1
ATOM 823 N N . ASP A 1 102 ? -3.457 -0.017 -13.034 1.00 91.69 102 ASP A N 1
ATOM 824 C CA . ASP A 1 102 ? -4.419 -0.763 -13.857 1.00 91.69 102 ASP A CA 1
ATOM 825 C C . ASP A 1 102 ? -5.214 -1.778 -13.022 1.00 91.69 102 ASP A C 1
ATOM 827 O O . ASP A 1 102 ? -6.408 -1.989 -13.230 1.00 91.69 102 ASP A O 1
ATOM 831 N N . LYS A 1 103 ? -4.567 -2.378 -12.017 1.00 88.62 103 LYS A N 1
ATOM 832 C CA . LYS A 1 103 ? -5.203 -3.274 -11.039 1.00 88.62 103 LYS A CA 1
ATOM 833 C C . LYS A 1 103 ? -5.946 -2.537 -9.919 1.00 88.62 103 LYS A C 1
ATOM 835 O O . LYS A 1 103 ? -6.465 -3.191 -9.018 1.00 88.62 103 LYS A O 1
ATOM 840 N N . SER A 1 104 ? -6.005 -1.203 -9.962 1.00 89.50 104 SER A N 1
ATOM 841 C CA . SER A 1 104 ? -6.630 -0.346 -8.943 1.00 89.50 104 SER A CA 1
ATOM 842 C C . SER A 1 104 ? -6.079 -0.567 -7.528 1.00 89.50 104 SER A C 1
ATOM 844 O O . SER A 1 104 ? -6.777 -0.350 -6.537 1.00 89.50 104 SER A O 1
ATOM 846 N N . LEU A 1 105 ? -4.825 -1.021 -7.419 1.00 90.88 105 LEU A N 1
ATOM 847 C CA . LEU A 1 105 ? -4.163 -1.235 -6.132 1.00 90.88 105 LEU A CA 1
ATOM 848 C C . LEU A 1 105 ? -3.539 0.053 -5.588 1.00 90.88 105 LEU A C 1
ATOM 850 O O . LEU A 1 105 ? -3.407 0.224 -4.376 1.00 90.88 105 LEU A O 1
ATOM 854 N N . ILE A 1 106 ? -3.180 0.957 -6.496 1.00 92.75 106 ILE A N 1
ATOM 855 C CA . ILE A 1 106 ? -2.723 2.312 -6.206 1.00 92.75 106 ILE A CA 1
ATOM 856 C C . ILE A 1 106 ? -3.475 3.290 -7.106 1.00 92.75 106 ILE A C 1
ATOM 858 O O . ILE A 1 106 ? -3.855 2.957 -8.228 1.00 92.75 106 ILE A O 1
ATOM 862 N N . THR A 1 107 ? -3.638 4.514 -6.629 1.00 92.62 107 THR A N 1
ATOM 863 C CA . THR A 1 107 ? -4.258 5.610 -7.370 1.00 92.62 107 THR A CA 1
ATOM 864 C C . THR A 1 107 ? -3.279 6.769 -7.419 1.00 92.62 107 THR A C 1
ATOM 866 O O . THR A 1 107 ? -2.628 7.079 -6.426 1.00 92.62 107 THR A O 1
ATOM 869 N N . ILE A 1 108 ? -3.175 7.428 -8.569 1.00 91.44 108 ILE A N 1
ATOM 870 C CA . ILE A 1 108 ? -2.410 8.668 -8.707 1.00 91.44 108 ILE A CA 1
ATOM 871 C C . ILE A 1 108 ? -3.424 9.805 -8.760 1.00 91.44 108 ILE A C 1
ATOM 873 O O . ILE A 1 108 ? -4.297 9.821 -9.628 1.00 91.44 108 ILE A O 1
ATOM 877 N N . SER A 1 109 ? -3.344 10.736 -7.816 1.00 90.62 109 SER A N 1
ATOM 878 C CA . SER A 1 109 ? -4.215 11.912 -7.802 1.00 90.62 109 SER A CA 1
ATOM 879 C C . SER A 1 109 ? -3.757 12.964 -8.817 1.00 90.62 109 SER A C 1
ATOM 881 O O . SER A 1 109 ? -2.675 12.884 -9.396 1.00 90.62 109 SER A O 1
ATOM 883 N N . SER A 1 110 ? -4.582 13.990 -9.036 1.00 88.50 110 SER A N 1
ATOM 884 C CA . SER A 1 110 ? -4.329 15.047 -10.029 1.00 88.50 110 SER A CA 1
ATOM 885 C C . SER A 1 110 ? -3.040 15.845 -9.794 1.00 88.50 110 SER A C 1
ATOM 887 O O . SER A 1 110 ? -2.455 16.361 -10.738 1.00 88.50 110 SER A O 1
ATOM 889 N N . ASN A 1 111 ? -2.568 15.919 -8.550 1.00 90.31 111 ASN A N 1
ATOM 890 C CA . ASN A 1 111 ? -1.285 16.511 -8.150 1.00 90.31 111 ASN A CA 1
ATOM 891 C C . ASN A 1 111 ? -0.090 15.537 -8.282 1.00 90.31 111 ASN A C 1
ATOM 893 O O . ASN A 1 111 ? 0.975 15.807 -7.732 1.00 90.31 111 ASN A O 1
ATOM 897 N N . MET A 1 112 ? -0.271 14.392 -8.947 1.00 88.56 112 MET A N 1
ATOM 898 C CA . MET A 1 112 ? 0.723 13.321 -9.085 1.00 88.56 112 MET A CA 1
ATOM 899 C C . MET A 1 112 ? 1.157 12.666 -7.762 1.00 88.56 112 MET A C 1
ATOM 901 O O . MET A 1 112 ? 2.198 12.009 -7.730 1.00 88.56 112 MET A O 1
ATOM 905 N N . SER A 1 113 ? 0.389 12.807 -6.674 1.00 91.56 113 SER A N 1
ATOM 906 C CA . SER A 1 113 ? 0.676 12.082 -5.429 1.00 91.56 113 SER A CA 1
ATOM 907 C C . SER A 1 113 ? 0.124 10.658 -5.446 1.00 91.56 113 SER A C 1
ATOM 909 O O . SER A 1 113 ? -0.966 10.408 -5.968 1.00 91.56 113 SER A O 1
ATOM 911 N N . LEU A 1 114 ? 0.869 9.725 -4.856 1.00 92.06 114 LEU A N 1
ATOM 912 C CA . LEU A 1 114 ? 0.441 8.342 -4.687 1.00 92.06 114 LEU A CA 1
ATOM 913 C C . LEU A 1 114 ? -0.587 8.226 -3.565 1.00 92.06 114 LEU A C 1
ATOM 915 O O . LEU A 1 114 ? -0.372 8.674 -2.440 1.00 92.06 114 LEU A O 1
ATOM 919 N N . GLN A 1 115 ? -1.692 7.557 -3.860 1.00 91.88 115 GLN A N 1
ATOM 920 C CA . GLN A 1 115 ? -2.736 7.215 -2.910 1.00 91.88 115 GLN A CA 1
ATOM 921 C C . GLN A 1 115 ? -3.001 5.714 -2.948 1.00 91.88 115 GLN A C 1
ATOM 923 O O . GLN A 1 115 ? -2.850 5.050 -3.973 1.00 91.88 115 GLN A O 1
ATOM 928 N N . MET A 1 116 ? -3.409 5.169 -1.810 1.00 92.56 116 MET A N 1
ATOM 929 C CA . MET A 1 116 ? -3.782 3.770 -1.667 1.00 92.56 116 MET A CA 1
ATOM 930 C C . MET A 1 116 ? -5.030 3.701 -0.801 1.00 92.56 116 MET A C 1
ATOM 932 O O . MET A 1 116 ? -5.140 4.432 0.179 1.00 92.56 116 MET A O 1
ATOM 936 N N . HIS A 1 117 ? -5.968 2.830 -1.163 1.00 89.31 117 HIS A N 1
ATOM 937 C CA . HIS A 1 117 ? -7.174 2.638 -0.369 1.00 89.31 117 HIS A CA 1
ATOM 938 C C . HIS A 1 117 ? -6.828 2.017 0.992 1.00 89.31 117 HIS A C 1
ATOM 940 O O . HIS A 1 117 ? -6.043 1.067 1.053 1.00 89.31 117 HIS A O 1
ATOM 946 N N . ASP A 1 118 ? -7.475 2.475 2.066 1.00 85.25 118 ASP A N 1
ATOM 947 C CA . ASP A 1 118 ? -7.205 2.043 3.447 1.00 85.25 118 ASP A CA 1
ATOM 948 C C . ASP A 1 118 ? -7.226 0.517 3.624 1.00 85.25 118 ASP A C 1
ATOM 950 O O . ASP A 1 118 ? -6.427 -0.047 4.369 1.00 85.25 118 ASP A O 1
ATOM 954 N N . LEU A 1 119 ? -8.116 -0.180 2.905 1.00 86.06 119 LEU A N 1
ATOM 955 C CA . LEU A 1 119 ? -8.197 -1.646 2.939 1.00 86.06 119 LEU A CA 1
ATOM 956 C C . LEU A 1 119 ? -6.950 -2.327 2.356 1.00 86.06 119 LEU A C 1
ATOM 958 O O . LEU A 1 119 ? -6.452 -3.293 2.935 1.00 86.06 119 LEU A O 1
ATOM 962 N N . ILE A 1 120 ? -6.439 -1.817 1.232 1.00 88.88 120 ILE A N 1
ATOM 963 C CA . ILE A 1 120 ? -5.234 -2.341 0.575 1.00 88.88 120 ILE A CA 1
ATOM 964 C C . ILE A 1 120 ? -4.019 -2.021 1.440 1.00 88.88 120 ILE A C 1
ATOM 966 O O . ILE A 1 120 ? -3.175 -2.886 1.665 1.00 88.88 120 ILE A O 1
ATOM 970 N N . GLN A 1 121 ? -3.971 -0.813 2.003 1.00 88.94 121 GLN A N 1
ATOM 971 C CA . GLN A 1 121 ? -2.914 -0.425 2.924 1.00 88.94 121 GLN A CA 1
ATOM 972 C C . GLN A 1 121 ? -2.911 -1.306 4.182 1.00 88.94 121 GLN A C 1
ATOM 974 O O . GLN A 1 121 ? -1.854 -1.757 4.624 1.00 88.94 121 GLN A O 1
ATOM 979 N N . GLY A 1 122 ? -4.087 -1.575 4.754 1.00 85.19 122 GLY A N 1
ATOM 980 C CA . GLY A 1 122 ? -4.246 -2.461 5.904 1.00 85.19 122 GLY A CA 1
ATOM 981 C C . GLY A 1 122 ? -3.749 -3.877 5.61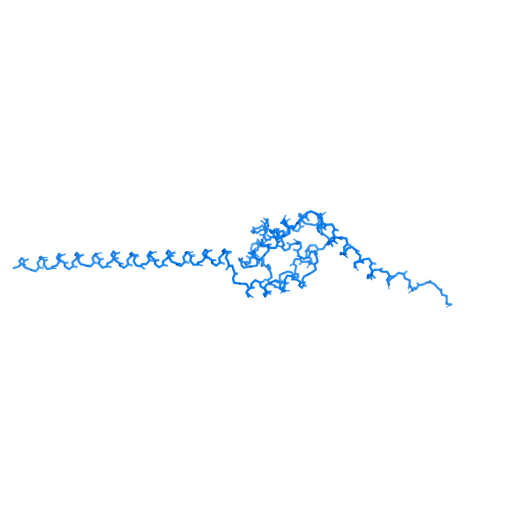2 1.00 85.19 122 GLY A C 1
ATOM 982 O O . GLY A 1 122 ? -2.989 -4.430 6.406 1.00 85.19 122 GLY A O 1
ATOM 983 N N . MET A 1 123 ? -4.102 -4.423 4.444 1.00 88.50 123 MET A N 1
ATOM 984 C CA . MET A 1 123 ? -3.601 -5.718 3.974 1.00 88.50 123 MET A CA 1
ATOM 985 C C . MET A 1 123 ? -2.074 -5.714 3.817 1.00 88.50 123 MET A C 1
ATOM 987 O O . MET A 1 123 ? -1.397 -6.576 4.370 1.00 88.50 123 MET A O 1
ATOM 991 N N . ALA A 1 124 ? -1.511 -4.731 3.111 1.00 87.44 124 ALA A N 1
ATOM 992 C CA . ALA A 1 124 ? -0.070 -4.629 2.886 1.00 87.44 124 ALA A CA 1
ATOM 993 C C . ALA A 1 124 ? 0.711 -4.543 4.209 1.00 87.44 124 ALA A C 1
ATOM 995 O O . ALA A 1 124 ? 1.698 -5.251 4.408 1.00 87.44 124 ALA A O 1
ATOM 996 N N . ARG A 1 125 ? 0.226 -3.749 5.173 1.00 84.56 125 ARG A N 1
ATOM 997 C CA . ARG A 1 125 ? 0.813 -3.670 6.521 1.00 84.56 125 ARG A CA 1
ATOM 998 C C . ARG A 1 125 ? 0.706 -4.993 7.282 1.00 84.56 125 ARG A C 1
ATOM 1000 O O . ARG A 1 125 ? 1.621 -5.322 8.036 1.00 84.56 125 ARG A O 1
ATOM 1007 N N . ALA A 1 126 ? -0.386 -5.741 7.114 1.00 83.25 126 ALA A N 1
ATOM 1008 C CA . ALA A 1 126 ? -0.540 -7.064 7.714 1.00 83.25 126 ALA A CA 1
ATOM 1009 C C . ALA A 1 126 ? 0.471 -8.069 7.133 1.00 83.25 126 ALA A C 1
ATOM 1011 O O . ALA A 1 126 ? 1.092 -8.799 7.903 1.00 83.25 126 ALA A O 1
ATOM 1012 N N . ILE A 1 127 ? 0.713 -8.033 5.818 1.00 84.12 127 ILE A N 1
ATOM 1013 C CA . ILE A 1 127 ? 1.727 -8.860 5.141 1.00 84.12 127 ILE A CA 1
ATOM 1014 C C . ILE A 1 127 ? 3.130 -8.531 5.661 1.00 84.12 127 ILE A C 1
ATOM 1016 O O . ILE A 1 127 ? 3.838 -9.427 6.109 1.00 84.12 127 ILE A O 1
ATOM 1020 N N . VAL A 1 128 ? 3.513 -7.249 5.715 1.00 82.00 128 VAL A N 1
ATOM 1021 C CA . VAL A 1 128 ? 4.827 -6.835 6.253 1.00 82.00 128 VAL A CA 1
ATOM 1022 C C . VAL A 1 128 ? 5.007 -7.289 7.705 1.00 82.00 128 VAL A C 1
ATOM 1024 O O . VAL A 1 128 ? 6.091 -7.724 8.104 1.00 82.00 128 VAL A O 1
ATOM 1027 N N . ARG A 1 129 ? 3.943 -7.234 8.517 1.00 76.94 129 ARG A N 1
ATOM 1028 C CA . ARG A 1 129 ? 3.965 -7.759 9.889 1.00 76.94 129 ARG A CA 1
ATOM 1029 C C . ARG A 1 129 ? 4.180 -9.272 9.900 1.00 76.94 129 ARG A C 1
ATOM 1031 O O . ARG A 1 129 ? 5.066 -9.727 10.620 1.00 76.94 129 ARG A O 1
ATOM 1038 N N . GLU A 1 130 ? 3.446 -10.031 9.091 1.00 76.19 130 GLU A N 1
ATOM 1039 C CA . GLU A 1 130 ? 3.616 -11.484 8.936 1.00 76.19 130 GLU A CA 1
ATOM 1040 C C . GLU A 1 130 ? 5.058 -11.845 8.517 1.00 76.19 130 GLU A C 1
ATOM 1042 O O . GLU A 1 130 ? 5.699 -12.695 9.142 1.00 76.19 130 GLU A O 1
ATOM 1047 N N . GLU A 1 131 ? 5.629 -11.124 7.549 1.00 70.62 131 GLU A N 1
ATOM 1048 C CA . GLU A 1 131 ? 7.016 -11.295 7.096 1.00 70.62 131 GLU A CA 1
ATOM 1049 C C . GLU A 1 131 ? 8.059 -10.955 8.166 1.00 70.62 131 GLU A C 1
ATOM 1051 O O . GLU A 1 131 ? 9.102 -11.611 8.261 1.00 70.62 131 GLU A O 1
ATOM 1056 N N . SER A 1 132 ? 7.789 -9.940 8.989 1.00 63.69 132 SER A N 1
ATOM 1057 C CA . SER A 1 132 ? 8.681 -9.529 10.078 1.00 63.69 132 SER A CA 1
ATOM 1058 C C . SER A 1 132 ? 8.696 -10.530 11.240 1.00 63.69 132 SER A C 1
ATOM 1060 O O . SER A 1 132 ? 9.733 -10.711 11.882 1.00 63.69 132 SER A O 1
ATOM 1062 N N . ILE A 1 133 ? 7.570 -11.213 11.472 1.00 57.59 133 ILE A N 1
ATOM 1063 C CA . ILE A 1 133 ? 7.386 -12.220 12.525 1.00 57.59 133 ILE A CA 1
ATOM 1064 C C . ILE A 1 133 ? 7.956 -13.581 12.087 1.00 57.59 133 ILE A C 1
ATOM 1066 O O . ILE A 1 133 ? 8.370 -14.384 12.929 1.00 57.59 133 ILE A O 1
ATOM 1070 N N . LEU A 1 134 ? 8.050 -13.849 10.778 1.00 54.56 134 LEU A N 1
ATOM 1071 C CA . LEU A 1 134 ? 8.657 -15.075 10.264 1.00 54.56 134 LEU A CA 1
ATOM 1072 C C . LEU A 1 134 ? 10.151 -15.152 10.656 1.00 54.56 134 LEU A C 1
ATOM 1074 O O . LEU A 1 134 ? 10.956 -14.288 10.283 1.00 54.56 134 LEU A O 1
ATOM 1078 N N . PRO A 1 135 ? 10.580 -16.208 11.381 1.00 46.22 135 PRO A N 1
ATOM 1079 C CA . PRO A 1 135 ? 11.944 -16.311 11.878 1.00 46.22 135 PRO A CA 1
ATOM 1080 C C . PRO A 1 135 ? 12.931 -16.272 10.711 1.00 46.22 135 PRO A C 1
ATOM 1082 O O . PRO A 1 135 ? 12.742 -16.946 9.697 1.00 46.22 135 PRO A O 1
ATOM 1085 N N . ARG A 1 136 ? 14.023 -15.513 10.879 1.00 46.81 136 ARG A N 1
ATOM 1086 C CA . ARG A 1 136 ? 15.083 -15.197 9.893 1.00 46.81 136 ARG A CA 1
ATOM 1087 C C . ARG A 1 136 ? 15.557 -16.373 9.011 1.00 46.81 136 ARG A C 1
ATOM 1089 O O . ARG A 1 136 ? 16.078 -16.144 7.923 1.00 46.81 136 ARG A O 1
ATOM 1096 N N . LYS A 1 137 ? 15.365 -17.624 9.451 1.00 44.78 137 LYS A N 1
ATOM 1097 C CA . LYS A 1 137 ? 15.638 -18.858 8.693 1.00 44.78 137 LYS A CA 1
ATOM 1098 C C . LYS A 1 137 ? 14.667 -19.117 7.524 1.00 44.78 137 LYS A C 1
ATOM 1100 O O . LYS A 1 137 ? 15.127 -19.603 6.498 1.00 44.78 137 LYS A O 1
ATOM 1105 N N . LYS A 1 138 ? 13.377 -18.763 7.617 1.00 49.25 138 LYS A N 1
ATOM 1106 C CA . LYS A 1 138 ? 12.393 -18.968 6.528 1.00 49.25 138 LYS A CA 1
ATOM 1107 C C . LYS A 1 138 ? 12.553 -17.968 5.375 1.00 49.25 138 LYS A C 1
ATOM 1109 O O . LYS A 1 138 ? 12.359 -18.351 4.227 1.00 49.25 138 LYS A O 1
ATOM 1114 N N . ARG A 1 139 ? 13.018 -16.740 5.655 1.00 47.31 139 ARG A N 1
ATOM 1115 C CA . ARG A 1 139 ? 13.371 -15.751 4.614 1.00 47.31 139 ARG A CA 1
ATOM 1116 C C . ARG A 1 139 ? 14.449 -16.266 3.657 1.00 47.31 139 ARG A C 1
ATOM 1118 O O . ARG A 1 139 ? 14.332 -16.077 2.456 1.00 47.31 139 ARG A O 1
ATOM 1125 N N . ARG A 1 140 ? 15.462 -16.984 4.162 1.00 47.34 140 ARG A N 1
ATOM 1126 C CA . ARG A 1 140 ? 16.495 -17.600 3.306 1.00 47.34 140 ARG A CA 1
ATOM 1127 C C . ARG A 1 140 ? 15.945 -18.713 2.419 1.00 47.34 140 ARG A C 1
ATOM 1129 O O . ARG A 1 140 ? 16.413 -18.841 1.298 1.00 47.34 140 ARG A O 1
ATOM 1136 N N . LEU A 1 141 ? 14.963 -19.478 2.900 1.00 49.22 141 LEU A N 1
ATOM 1137 C CA . LEU A 1 141 ? 14.352 -20.559 2.128 1.00 49.22 141 LEU A CA 1
ATOM 1138 C C . LEU A 1 141 ? 13.460 -20.017 1.001 1.00 49.22 141 LEU A C 1
ATOM 1140 O O . LEU A 1 141 ? 13.595 -20.476 -0.124 1.00 49.22 141 LEU A O 1
ATOM 1144 N N . LEU A 1 142 ? 12.644 -18.988 1.256 1.00 44.69 142 LEU A N 1
ATOM 1145 C CA . LEU A 1 142 ? 11.811 -18.347 0.225 1.00 44.69 142 LEU A CA 1
ATOM 1146 C C . LEU A 1 142 ? 12.642 -17.602 -0.830 1.00 44.69 142 LEU A C 1
ATOM 1148 O O . LEU A 1 142 ? 12.409 -17.773 -2.023 1.00 44.69 142 LEU A O 1
ATOM 1152 N N . ILE A 1 143 ? 13.668 -16.851 -0.409 1.00 46.09 143 ILE A N 1
ATOM 1153 C CA . ILE A 1 143 ? 14.610 -16.217 -1.345 1.00 46.09 143 ILE A CA 1
ATOM 1154 C C . ILE A 1 143 ? 15.359 -17.290 -2.147 1.00 46.09 143 ILE A C 1
ATOM 1156 O O . ILE A 1 143 ? 15.527 -17.135 -3.351 1.00 46.09 143 ILE A O 1
ATOM 1160 N N . SER A 1 144 ? 15.765 -18.405 -1.522 1.00 46.31 144 SER A N 1
AT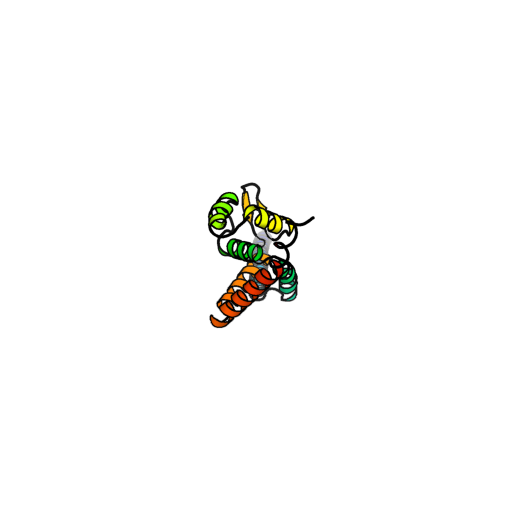OM 1161 C CA . SER A 1 144 ? 16.413 -19.492 -2.262 1.00 46.31 144 SER A CA 1
ATOM 1162 C C . SER A 1 144 ? 15.470 -20.149 -3.270 1.00 46.31 144 SER A C 1
ATOM 1164 O O . SER A 1 144 ? 15.873 -20.333 -4.411 1.00 46.31 144 SER A O 1
ATOM 1166 N N . SER A 1 145 ? 14.214 -20.427 -2.904 1.00 40.25 145 SER A N 1
ATOM 1167 C CA . SER A 1 145 ? 13.240 -21.064 -3.798 1.00 40.25 145 SER A CA 1
ATOM 1168 C C . SER A 1 145 ? 12.890 -20.181 -4.999 1.00 40.25 145 SER A C 1
ATOM 1170 O O . SER A 1 145 ? 12.888 -20.675 -6.125 1.00 40.25 145 SER A O 1
ATOM 1172 N N . ASN A 1 146 ? 12.711 -18.871 -4.797 1.00 42.69 146 ASN A N 1
ATOM 1173 C CA . ASN A 1 146 ? 12.399 -17.940 -5.888 1.00 42.69 146 ASN A CA 1
ATOM 1174 C C . ASN A 1 146 ? 13.586 -17.730 -6.848 1.00 42.69 146 ASN A C 1
ATOM 1176 O O . ASN A 1 146 ? 13.387 -17.515 -8.042 1.00 42.69 146 ASN A O 1
ATOM 1180 N N . VAL A 1 147 ? 14.831 -17.844 -6.370 1.00 49.50 147 VAL A N 1
ATOM 1181 C CA . VAL A 1 147 ? 16.026 -17.788 -7.236 1.00 49.50 147 VAL A CA 1
ATOM 1182 C C . VAL A 1 147 ? 16.146 -19.043 -8.115 1.00 49.50 147 VAL A C 1
ATOM 1184 O O . VAL A 1 147 ? 16.586 -18.945 -9.263 1.00 49.50 147 VAL A O 1
ATOM 1187 N N . TYR A 1 148 ? 15.709 -20.214 -7.637 1.00 44.59 148 TYR A N 1
ATOM 1188 C CA . TYR A 1 148 ? 15.720 -21.441 -8.445 1.00 44.59 148 TYR A CA 1
ATOM 1189 C C . TYR A 1 148 ? 14.658 -21.441 -9.552 1.00 44.59 148 TYR A C 1
ATOM 1191 O O . TYR A 1 148 ? 14.930 -21.940 -10.648 1.00 44.59 148 TYR A O 1
ATOM 1199 N N . GLU A 1 149 ? 13.485 -20.850 -9.318 1.00 42.94 149 GLU A N 1
ATOM 1200 C CA . GLU A 1 149 ? 12.408 -20.806 -10.318 1.00 42.94 149 GLU A CA 1
ATOM 1201 C C . GLU A 1 149 ? 12.731 -19.842 -11.477 1.00 42.94 149 GLU A C 1
ATOM 1203 O O . GLU A 1 149 ? 12.549 -20.177 -12.649 1.00 42.94 149 GLU A O 1
ATOM 1208 N N . ILE A 1 150 ? 13.365 -18.701 -11.180 1.00 47.00 150 ILE A N 1
ATOM 1209 C CA . ILE A 1 150 ? 13.848 -17.759 -12.207 1.00 47.00 150 ILE A CA 1
ATOM 1210 C C . ILE A 1 150 ? 15.029 -18.359 -12.999 1.00 47.00 150 ILE A C 1
ATOM 1212 O O . ILE A 1 150 ? 15.164 -18.133 -14.204 1.00 47.00 150 ILE A O 1
ATOM 1216 N N . SER A 1 151 ? 15.872 -19.183 -12.361 1.00 38.28 151 SER A N 1
ATOM 1217 C CA . SER A 1 151 ? 17.006 -19.846 -13.026 1.00 38.28 151 SER A CA 1
ATOM 1218 C C . SER A 1 151 ? 16.588 -21.014 -13.932 1.00 38.28 151 SER A C 1
ATOM 1220 O O . SER A 1 151 ? 17.277 -21.313 -14.909 1.00 38.28 151 SER A O 1
ATOM 1222 N N . SER A 1 152 ? 15.455 -21.664 -13.657 1.00 44.12 152 SER A N 1
ATOM 1223 C CA . SER A 1 152 ? 14.971 -22.802 -14.453 1.00 44.12 152 SER A CA 1
ATOM 1224 C C . SER A 1 152 ? 14.146 -22.386 -15.676 1.00 44.12 152 SER A C 1
ATOM 1226 O O . SER A 1 152 ? 14.165 -23.104 -16.674 1.00 44.12 152 SER A O 1
ATOM 1228 N N . GLN A 1 153 ? 13.529 -21.198 -15.681 1.00 45.12 153 GLN A N 1
ATOM 1229 C CA . GLN A 1 153 ? 12.867 -20.660 -16.881 1.00 45.12 153 GLN A CA 1
ATOM 1230 C C . GLN A 1 153 ? 13.835 -19.999 -17.879 1.00 45.12 153 GLN A C 1
ATOM 1232 O O . GLN A 1 153 ? 13.531 -19.924 -19.070 1.00 45.12 153 GLN A O 1
ATOM 1237 N N . ASN A 1 154 ? 15.026 -19.570 -17.438 1.00 42.09 154 ASN A N 1
ATOM 1238 C CA . ASN A 1 154 ? 15.978 -18.852 -18.297 1.00 42.09 154 ASN A CA 1
ATOM 1239 C C . ASN A 1 154 ? 17.025 -19.750 -18.994 1.00 42.09 154 ASN A C 1
ATOM 1241 O O . ASN A 1 154 ? 17.871 -19.253 -19.735 1.00 42.09 154 ASN A O 1
ATOM 1245 N N . LYS A 1 155 ? 16.974 -21.079 -18.806 1.00 41.28 155 LYS A N 1
ATOM 1246 C CA . LYS A 1 155 ? 17.901 -22.025 -19.466 1.00 41.28 155 LYS A CA 1
ATOM 1247 C C . LYS A 1 155 ? 17.485 -22.468 -20.874 1.00 41.28 155 LYS A C 1
ATOM 1249 O O . LYS A 1 155 ? 18.287 -23.098 -21.551 1.00 41.28 155 LYS A O 1
ATOM 1254 N N . ASN A 1 156 ? 16.305 -22.074 -21.364 1.00 46.78 156 ASN A N 1
ATOM 1255 C CA . ASN A 1 156 ? 15.789 -22.549 -22.658 1.00 46.78 156 ASN A CA 1
ATOM 1256 C C . ASN A 1 156 ? 15.714 -21.471 -23.759 1.00 46.78 156 ASN A C 1
ATOM 1258 O O . ASN A 1 156 ? 14.963 -21.638 -24.715 1.00 46.78 156 ASN A O 1
ATOM 1262 N N . LYS A 1 157 ? 16.469 -20.364 -23.664 1.00 44.94 157 LYS A N 1
ATOM 1263 C CA . LYS A 1 157 ? 16.481 -19.316 -24.714 1.00 44.94 157 LYS A CA 1
ATOM 1264 C C . LYS A 1 157 ? 17.850 -18.950 -25.301 1.00 44.94 157 LYS A C 1
ATOM 1266 O O . LYS A 1 157 ? 17.915 -18.028 -26.102 1.00 44.94 157 LYS A O 1
ATOM 1271 N N . TRP A 1 158 ? 18.921 -19.683 -24.982 1.00 32.78 158 TRP A N 1
ATOM 1272 C CA . TRP A 1 158 ? 20.276 -19.358 -25.472 1.00 32.78 158 TRP A CA 1
ATOM 1273 C C . TRP A 1 158 ? 20.993 -20.461 -26.255 1.00 32.78 158 TRP A C 1
ATOM 1275 O O . TRP A 1 158 ? 22.189 -20.355 -26.493 1.00 32.78 158 TRP A O 1
ATOM 1285 N N . CYS A 1 159 ? 20.272 -21.470 -26.742 1.00 41.03 159 CYS A N 1
ATOM 1286 C CA . CYS A 1 159 ? 20.797 -22.383 -27.756 1.00 41.03 159 CYS A CA 1
ATOM 1287 C C . CYS A 1 159 ? 19.692 -22.664 -28.775 1.00 41.03 159 CYS A C 1
ATOM 1289 O O . CYS A 1 159 ? 18.764 -23.394 -28.454 1.00 41.03 159 CYS A O 1
ATOM 1291 N N . ILE A 1 160 ? 19.762 -22.014 -29.940 1.00 42.16 160 ILE A N 1
ATOM 1292 C CA . ILE A 1 160 ? 19.549 -22.518 -31.316 1.00 42.16 160 ILE A CA 1
ATOM 1293 C C . ILE A 1 160 ? 19.354 -21.272 -32.206 1.00 42.16 160 ILE A C 1
ATOM 1295 O O . ILE A 1 160 ? 18.250 -20.762 -32.372 1.00 42.16 160 ILE A O 1
ATOM 1299 N N . SER A 1 161 ? 20.455 -20.736 -32.733 1.00 44.03 161 SER A N 1
ATOM 1300 C CA . SER A 1 161 ? 20.546 -20.148 -34.088 1.00 44.03 161 SER A CA 1
ATOM 1301 C C . SER A 1 161 ? 21.977 -19.666 -34.351 1.00 44.03 161 SER A C 1
ATOM 1303 O O . SER A 1 161 ? 22.277 -18.482 -34.404 1.00 44.03 161 SER A O 1
ATOM 1305 N N . SER A 1 162 ? 22.881 -20.635 -34.454 1.00 32.66 162 SER A N 1
ATOM 1306 C CA . SER A 1 162 ? 24.161 -20.588 -35.177 1.00 32.66 162 SER A CA 1
ATOM 1307 C C . SER A 1 162 ? 24.810 -21.943 -34.898 1.00 32.66 162 SER A C 1
ATOM 1309 O O . SER A 1 162 ? 24.998 -22.286 -33.738 1.00 32.66 162 SER A O 1
ATOM 131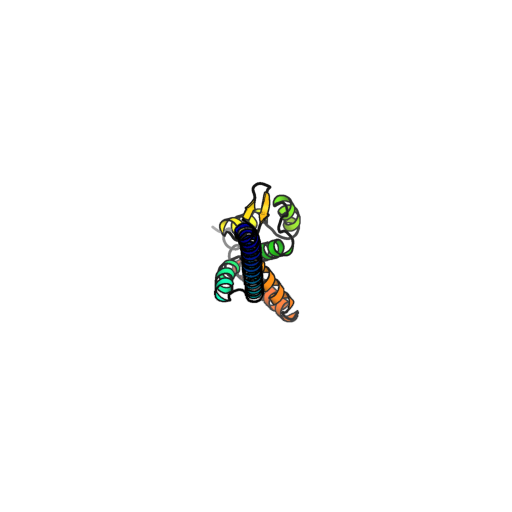1 N N . SER A 1 163 ? 25.122 -22.826 -35.832 1.00 38.16 163 SER A N 1
ATOM 1312 C CA . SER A 1 163 ? 25.054 -22.881 -37.292 1.00 38.16 163 SER A CA 1
ATOM 1313 C C . SER A 1 163 ? 24.978 -24.389 -37.620 1.00 38.16 163 SER A C 1
ATOM 1315 O O . SER A 1 163 ? 25.389 -25.208 -36.799 1.00 38.16 163 SER A O 1
ATOM 1317 N N . ILE A 1 164 ? 24.386 -24.836 -38.721 1.00 35.72 164 ILE A N 1
ATOM 1318 C CA . ILE A 1 164 ? 25.048 -25.264 -39.973 1.00 35.72 164 ILE A CA 1
ATOM 1319 C C . ILE A 1 164 ? 23.893 -25.979 -40.710 1.00 35.72 164 ILE A C 1
ATOM 1321 O O . ILE A 1 164 ? 23.221 -26.814 -40.104 1.00 35.72 164 ILE A O 1
ATOM 1325 N N . GLN A 1 165 ? 23.515 -25.580 -41.921 1.00 36.50 165 GLN A N 1
ATOM 1326 C CA . GLN A 1 165 ? 24.283 -25.792 -43.149 1.00 36.50 165 GLN A CA 1
ATOM 1327 C C . GLN A 1 165 ? 24.111 -24.642 -44.140 1.00 36.50 165 GLN A C 1
ATOM 1329 O O . GLN A 1 165 ? 22.974 -24.134 -44.252 1.00 36.50 165 GLN A O 1
#

Foldseek 3Di:
DVVVVVVVVVVVVVVVVVVVVVVVVVVVVVVVVVVVVVVCLVPPPVVLLVVLVVLLVPDDPLLNVLLLCCLPPQAFHAPVVSCVVCVVPDPPPVVSVVVCVVSVQWDQDPRRGIHGDPSSSSSSVVVVVVVVPPPPVVVVVVVVVVVVVVVVVPPPPPDDDDDDD

InterPro domains:
  IPR036390 Winged helix DNA-binding domain superfamily [SSF46785] (47-132)
  IPR044974 Disease resistance protein, plants [PTHR11017] (22-154)
  IPR058192 Disease resistance protein Roq1-like, winged-helix domain [PF23282] (62-132)

Sequence (165 aa):
MELSAAKKERDFYLAKVDQSQALCSIDERQKKWVSELDRLKLHPNEKIQSVLRLSYDALNLHQQNILLDIACVFIGENRDFVISILDGCNFFVDTNMRVLVDKSLITISSNMSLQMHDLIQGMARAIVREESILPRKKRRLLISSNVYEISSQNKNKWCISSSIQ

pLDDT: mean 74.02, std 17.1, range [32.66, 92.75]

Radius of gyration: 28.42 Å; chains: 1; bounding box: 76×63×78 Å